Protein AF-A0A2E7UP14-F1 (afdb_monomer_lite)

Radius of gyration: 35.47 Å; chains: 1; bounding box: 95×43×107 Å

pLDDT: mean 85.08, std 19.55, range [39.09, 98.69]

Foldseek 3Di:
DDDDDDDDDDDDDDDDDDDDDDPPPPPPPPPPPPPPPPPPPCVLQFQLSQVCQLAVCVDPVRPNLLRNQVQAPDDPPQDSVNSSVLSVLLNVLCVLVVPDQPSVPGDPDLCDADPVRAQKDQRGPVDVQQIWGQDPVSGTHRDPSSSVCSVVSSVVSPD

Structure (mmCIF, N/CA/C/O backbone):
data_AF-A0A2E7UP14-F1
#
_entry.id   AF-A0A2E7UP14-F1
#
loop_
_atom_site.group_PDB
_atom_site.id
_atom_site.type_symbol
_atom_site.label_atom_id
_atom_site.label_alt_id
_atom_site.label_comp_id
_atom_site.label_asym_id
_atom_site.label_entity_id
_atom_site.label_seq_id
_atom_site.pdbx_PDB_ins_code
_atom_site.Cartn_x
_atom_site.Cartn_y
_atom_site.Cartn_z
_atom_site.occupancy
_atom_site.B_iso_or_equiv
_atom_site.aut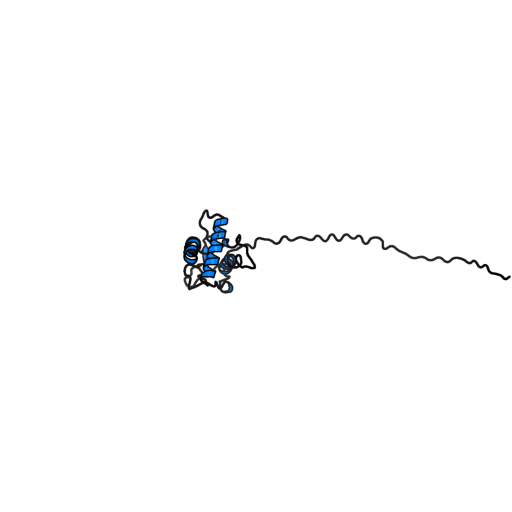h_seq_id
_atom_site.auth_comp_id
_atom_site.auth_asym_id
_atom_site.auth_atom_id
_atom_site.pdbx_PDB_model_num
ATOM 1 N N . MET A 1 1 ? 70.490 19.608 86.251 1.00 42.91 1 MET A N 1
ATOM 2 C CA . MET A 1 1 ? 71.912 19.281 86.014 1.00 42.91 1 MET A CA 1
ATOM 3 C C . MET A 1 1 ? 72.042 18.789 84.588 1.00 42.91 1 MET A C 1
ATOM 5 O O . MET A 1 1 ? 71.280 17.905 84.230 1.00 42.91 1 MET A O 1
ATOM 9 N N . LEU A 1 2 ? 73.003 19.368 83.858 1.00 39.69 2 LEU A N 1
ATOM 10 C CA . LEU A 1 2 ? 73.462 19.045 82.499 1.00 39.69 2 LEU A CA 1
ATOM 11 C C . LEU A 1 2 ? 72.466 19.331 81.360 1.00 39.69 2 LEU A C 1
ATOM 13 O O . LEU A 1 2 ? 71.294 19.021 81.471 1.00 39.69 2 LEU A O 1
ATOM 17 N N . SER A 1 3 ? 72.835 19.820 80.185 1.00 39.09 3 SER A N 1
ATOM 18 C CA . SER A 1 3 ? 73.968 20.588 79.654 1.00 39.09 3 SER A CA 1
ATOM 19 C C . SER A 1 3 ? 73.781 20.528 78.138 1.00 39.09 3 SER A C 1
ATOM 21 O O . SER A 1 3 ? 73.591 19.419 77.651 1.00 39.09 3 SER A O 1
ATOM 23 N N . LEU A 1 4 ? 73.971 21.654 77.434 1.00 42.25 4 LEU A N 1
ATOM 24 C CA . LEU A 1 4 ? 74.467 21.717 76.042 1.00 42.25 4 LEU A CA 1
ATOM 25 C C . LEU A 1 4 ? 73.498 21.134 74.965 1.00 42.25 4 LEU A C 1
ATOM 27 O O . LEU A 1 4 ? 72.737 20.215 75.203 1.00 42.25 4 LEU A O 1
ATOM 31 N N . SER A 1 5 ? 73.372 21.628 73.739 1.00 47.78 5 SER A N 1
ATOM 32 C CA . SER A 1 5 ? 74.285 22.388 72.899 1.00 47.78 5 SER A CA 1
ATOM 33 C C . SER A 1 5 ? 73.481 23.150 71.845 1.00 47.78 5 SER A C 1
ATOM 35 O O . SER A 1 5 ? 72.584 22.608 71.202 1.00 47.78 5 SER A O 1
ATOM 37 N N . SER A 1 6 ? 73.883 24.392 71.617 1.00 52.28 6 SER A N 1
ATOM 38 C CA . SER A 1 6 ? 73.729 25.130 70.365 1.00 52.28 6 SER A CA 1
ATOM 39 C C . SER A 1 6 ? 74.214 24.307 69.166 1.00 52.28 6 SER A C 1
ATOM 41 O O . SER A 1 6 ? 75.196 23.601 69.322 1.00 52.28 6 SER A O 1
ATOM 43 N N . PHE A 1 7 ? 73.647 24.495 67.970 1.00 51.69 7 PHE A N 1
ATOM 44 C CA . PHE A 1 7 ? 74.427 24.713 66.739 1.00 51.69 7 PHE A CA 1
ATOM 45 C C . PHE A 1 7 ? 73.527 25.274 65.626 1.00 51.69 7 PHE A C 1
ATOM 47 O O . PHE A 1 7 ? 72.545 24.668 65.207 1.00 51.69 7 PHE A O 1
ATOM 54 N N . ARG A 1 8 ? 73.879 26.480 65.166 1.00 56.59 8 ARG A N 1
ATOM 55 C CA . ARG A 1 8 ? 73.472 27.049 63.873 1.00 56.59 8 ARG A CA 1
ATOM 56 C C . ARG A 1 8 ? 74.255 26.344 62.760 1.00 56.59 8 ARG A C 1
ATOM 58 O O . ARG A 1 8 ? 75.363 25.915 63.035 1.00 56.59 8 ARG A O 1
ATOM 65 N N . PHE A 1 9 ? 73.735 26.329 61.533 1.00 48.31 9 PHE A N 1
ATOM 66 C CA . PHE A 1 9 ? 74.405 26.646 60.248 1.00 48.31 9 PHE A CA 1
ATOM 67 C C . PHE A 1 9 ? 73.402 26.259 59.137 1.00 48.31 9 PHE A C 1
ATOM 69 O O . PHE A 1 9 ? 72.918 25.140 59.101 1.00 48.31 9 PHE A O 1
ATOM 76 N N . SER A 1 10 ? 72.797 27.216 58.435 1.00 44.62 10 SER A N 1
ATOM 77 C CA . SER A 1 10 ? 73.295 27.935 57.249 1.00 44.62 10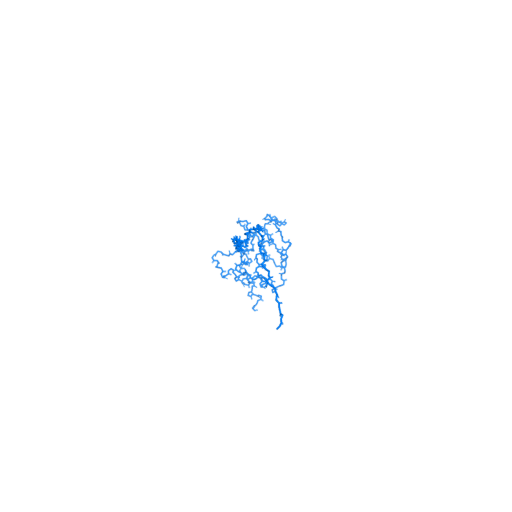 SER A CA 1
ATOM 78 C C . SER A 1 10 ? 73.011 27.196 55.934 1.00 44.62 10 SER A C 1
ATOM 80 O O . SER A 1 10 ? 73.579 26.147 55.672 1.00 44.62 10 SER A O 1
ATOM 82 N N . ARG A 1 11 ? 72.112 27.823 55.157 1.00 61.88 11 ARG A N 1
ATOM 83 C CA . ARG A 1 11 ? 71.994 27.953 53.690 1.00 61.88 11 ARG A CA 1
ATOM 84 C C . ARG A 1 11 ? 72.526 26.815 52.811 1.00 61.88 11 ARG A C 1
ATOM 86 O O . ARG A 1 11 ? 73.705 26.526 52.879 1.00 61.88 11 ARG A O 1
ATOM 93 N N . ILE A 1 12 ? 71.728 26.410 51.816 1.00 57.50 12 ILE A N 1
ATOM 94 C CA . ILE A 1 12 ? 72.117 26.414 50.390 1.00 57.50 12 ILE A CA 1
ATOM 95 C C . ILE A 1 12 ? 70.849 26.452 49.511 1.00 57.50 12 ILE A C 1
ATOM 97 O O . ILE A 1 12 ? 69.876 25.737 49.722 1.00 57.50 12 ILE A O 1
ATOM 101 N N . THR A 1 13 ? 70.900 27.359 48.543 1.00 57.88 13 THR A N 1
ATOM 102 C CA . THR A 1 13 ? 70.034 27.609 47.380 1.00 57.88 13 THR A CA 1
ATOM 103 C C . THR A 1 13 ? 70.106 26.522 46.302 1.00 57.88 13 THR A C 1
ATOM 105 O O . THR A 1 13 ? 71.206 26.055 46.030 1.00 57.88 13 THR A O 1
ATOM 108 N N . ALA A 1 14 ? 68.996 26.258 45.595 1.00 50.38 14 ALA A N 1
ATOM 109 C CA . ALA A 1 14 ? 68.887 26.026 44.132 1.00 50.38 14 ALA A CA 1
ATOM 110 C C . ALA A 1 14 ? 67.476 25.465 43.832 1.00 50.38 14 ALA A C 1
ATOM 112 O O . ALA A 1 14 ? 67.120 24.414 44.341 1.00 50.38 14 ALA A O 1
ATOM 113 N N . ALA A 1 15 ? 66.551 26.225 43.242 1.00 51.34 15 ALA A N 1
ATOM 114 C CA . ALA A 1 15 ? 66.374 26.490 41.806 1.00 51.34 15 ALA A CA 1
ATOM 115 C C . ALA A 1 15 ? 65.642 25.370 41.028 1.00 51.34 15 ALA A C 1
ATOM 117 O O . ALA A 1 15 ? 66.009 24.206 41.131 1.00 51.34 15 ALA A O 1
ATOM 118 N N . ARG A 1 16 ? 64.733 25.822 40.137 1.00 54.22 16 ARG A N 1
ATOM 119 C CA . ARG A 1 16 ? 63.999 25.138 39.037 1.00 54.22 16 ARG A CA 1
ATOM 120 C C . ARG A 1 16 ? 62.584 24.649 39.405 1.00 54.22 16 ARG A C 1
ATOM 122 O O . ARG A 1 16 ? 62.445 23.638 40.068 1.00 54.22 16 ARG A O 1
ATOM 129 N N . ALA A 1 17 ? 61.538 25.450 39.155 1.00 54.16 17 ALA A N 1
ATOM 130 C CA . ALA A 1 17 ? 60.781 25.602 37.885 1.00 54.16 17 ALA A CA 1
ATOM 131 C C . ALA A 1 17 ? 59.634 24.558 37.764 1.00 54.16 17 ALA A C 1
ATOM 133 O O . ALA A 1 17 ? 59.665 23.563 38.474 1.00 54.16 17 ALA A O 1
ATOM 134 N N . PRO A 1 18 ? 58.663 24.702 36.846 1.00 55.06 18 PRO A N 1
ATOM 135 C CA . PRO A 1 18 ? 57.658 25.761 36.761 1.00 55.06 18 PRO A CA 1
ATOM 136 C C . PRO A 1 18 ? 56.210 25.209 36.666 1.00 55.06 18 PRO A C 1
ATOM 138 O O . PRO A 1 18 ? 55.982 24.020 36.480 1.00 55.06 18 PRO A O 1
ATOM 141 N N . LEU A 1 19 ? 55.254 26.138 36.779 1.00 58.06 19 LEU A N 1
ATOM 142 C CA . LEU A 1 19 ? 53.914 26.176 36.171 1.00 58.06 19 LEU A CA 1
ATOM 143 C C . LEU A 1 19 ? 53.315 24.883 35.575 1.00 58.06 19 LEU A C 1
ATOM 145 O O . LEU A 1 19 ? 53.680 24.482 34.476 1.00 58.06 19 LEU A O 1
ATOM 149 N N . TYR A 1 20 ? 52.219 24.417 36.179 1.00 49.75 20 TYR A N 1
ATOM 150 C CA . TYR A 1 20 ? 51.075 23.854 35.448 1.00 49.75 20 TYR A CA 1
ATOM 151 C C . TYR A 1 20 ? 49.775 24.387 36.064 1.00 49.75 20 TYR A C 1
ATOM 153 O O . TYR A 1 20 ? 49.033 23.685 36.744 1.00 49.75 20 TYR A O 1
ATOM 161 N N . ILE A 1 21 ? 49.528 25.681 35.861 1.00 55.78 21 ILE A N 1
ATOM 162 C CA . ILE A 1 21 ? 48.206 26.293 36.023 1.00 55.78 21 ILE A CA 1
ATOM 163 C C . ILE A 1 21 ? 47.719 26.566 34.598 1.00 55.78 21 ILE A C 1
ATOM 165 O O . ILE A 1 21 ? 48.486 27.123 33.818 1.00 55.78 21 ILE A O 1
ATOM 169 N N . LEU A 1 22 ? 46.466 26.195 34.306 1.00 50.59 22 LEU A N 1
ATOM 170 C CA . LEU A 1 22 ? 45.723 26.323 33.035 1.00 50.59 22 LEU A CA 1
ATOM 171 C C . LEU A 1 22 ? 45.642 25.045 32.182 1.00 50.59 22 LEU A C 1
ATOM 173 O O . LEU A 1 22 ? 46.114 24.993 31.054 1.00 50.59 22 LEU A O 1
ATOM 177 N N . TRP A 1 23 ? 44.902 24.054 32.681 1.00 48.12 23 TRP A N 1
ATOM 178 C CA . TRP A 1 23 ? 44.090 23.183 31.822 1.00 48.12 23 TRP A CA 1
ATOM 179 C C . TRP A 1 23 ? 42.631 23.656 31.887 1.00 48.12 23 TRP A C 1
ATOM 181 O O . TRP A 1 23 ? 41.780 23.041 32.516 1.00 48.12 23 TRP A O 1
ATOM 191 N N . VAL A 1 24 ? 42.353 24.804 31.268 1.00 56.84 24 VAL A N 1
ATOM 192 C CA . VAL A 1 24 ? 40.990 25.223 30.899 1.00 56.84 24 VAL A CA 1
ATOM 193 C C . VAL A 1 24 ? 40.996 25.419 29.387 1.00 56.84 24 VAL A C 1
ATOM 195 O O . VAL A 1 24 ? 40.872 26.522 28.871 1.00 56.84 24 VAL A O 1
ATOM 198 N N . ALA A 1 25 ? 41.225 24.324 28.664 1.00 50.66 25 ALA A N 1
ATOM 199 C CA . ALA A 1 25 ? 40.884 24.242 27.254 1.00 50.66 25 ALA A CA 1
ATOM 200 C C . ALA A 1 25 ? 39.460 23.693 27.200 1.00 50.66 25 ALA A C 1
ATOM 202 O O . ALA A 1 25 ? 39.233 22.489 27.278 1.00 50.66 25 ALA A O 1
ATOM 203 N N . TRP A 1 26 ? 38.509 24.625 27.169 1.00 53.19 26 TRP A N 1
ATOM 204 C CA . TRP A 1 26 ? 37.119 24.395 26.814 1.00 53.19 26 TRP A CA 1
ATOM 205 C C . TRP A 1 26 ? 37.055 23.565 25.531 1.00 53.19 26 TRP A C 1
ATOM 207 O O . TRP A 1 26 ? 37.184 24.086 24.424 1.00 53.19 26 TRP A O 1
ATOM 217 N N . THR A 1 27 ? 36.845 22.262 25.669 1.00 59.25 27 THR A N 1
ATOM 218 C CA . THR A 1 27 ? 36.369 21.426 24.576 1.00 59.25 27 THR A CA 1
ATOM 219 C C . THR A 1 27 ? 34.926 21.825 24.319 1.00 59.25 27 THR A C 1
ATOM 221 O O . THR A 1 27 ? 33.996 21.269 24.902 1.00 59.25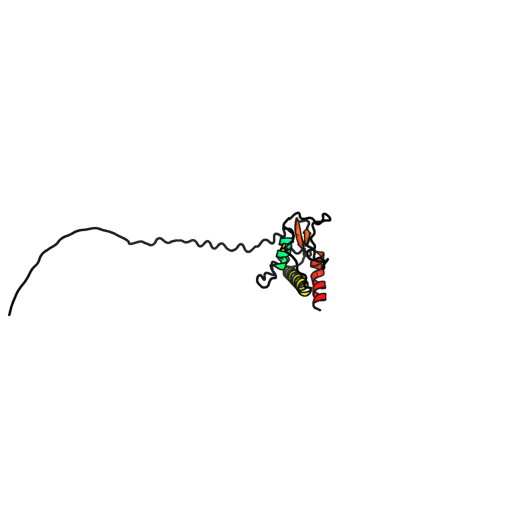 27 THR A O 1
ATOM 224 N N . ALA A 1 28 ? 34.747 22.829 23.463 1.00 58.72 28 ALA A N 1
ATOM 225 C CA . ALA A 1 28 ? 33.507 23.070 22.748 1.00 58.72 28 ALA A CA 1
ATOM 226 C C . ALA A 1 28 ? 33.265 21.869 21.822 1.00 58.72 28 ALA A C 1
ATOM 228 O O . ALA A 1 28 ? 33.538 21.903 20.624 1.00 58.72 28 ALA A O 1
ATOM 229 N N . PHE A 1 29 ? 32.817 20.762 22.411 1.00 58.12 29 PHE A N 1
ATOM 230 C CA . PHE A 1 29 ? 32.259 19.646 21.676 1.00 58.12 29 PHE A CA 1
ATOM 231 C C . PHE A 1 29 ? 30.891 20.125 21.199 1.00 58.12 29 PHE A C 1
ATOM 233 O O . PHE A 1 29 ? 29.901 20.076 21.928 1.00 58.12 29 PHE A O 1
ATOM 240 N N . ILE A 1 30 ? 30.867 20.705 19.999 1.00 65.50 30 ILE A N 1
ATOM 241 C CA . ILE A 1 30 ? 29.630 20.976 19.280 1.00 65.50 30 ILE A CA 1
ATOM 242 C C . ILE A 1 30 ? 29.016 19.602 19.017 1.00 65.50 30 ILE A C 1
ATOM 244 O O . ILE A 1 30 ? 29.400 18.898 18.086 1.00 65.50 30 ILE A O 1
ATOM 248 N N . VAL A 1 31 ? 28.104 19.188 19.895 1.00 63.97 31 VAL A N 1
ATOM 249 C CA . VAL A 1 31 ? 27.167 18.110 19.602 1.00 63.97 31 VAL A CA 1
ATOM 250 C C . VAL A 1 31 ? 26.289 18.650 18.485 1.00 63.97 31 VAL A C 1
ATOM 252 O O . VAL A 1 31 ? 25.310 19.356 18.723 1.00 63.97 31 VAL A O 1
ATOM 255 N N . SER A 1 32 ? 26.683 18.369 17.246 1.00 62.06 32 SER A N 1
ATOM 256 C CA . SER A 1 32 ? 25.779 18.438 16.110 1.00 62.06 32 SER A CA 1
ATOM 257 C C . SER A 1 32 ? 24.695 17.403 16.372 1.00 62.06 32 SER A C 1
ATOM 259 O O . SER A 1 32 ? 24.858 16.224 16.069 1.00 62.06 32 SER A O 1
ATOM 261 N N . ALA A 1 33 ? 23.603 17.833 17.000 1.00 59.31 33 ALA A N 1
ATOM 262 C CA . ALA A 1 33 ? 22.360 17.092 16.986 1.00 59.31 33 ALA A CA 1
ATOM 263 C C . ALA A 1 33 ? 21.878 17.095 15.533 1.00 59.31 33 ALA A C 1
ATOM 265 O O . ALA A 1 33 ? 21.156 17.991 15.099 1.00 59.31 33 ALA A O 1
ATOM 266 N N . SER A 1 34 ? 22.350 16.126 14.752 1.00 60.16 34 SER A N 1
ATOM 267 C CA . SER A 1 34 ? 21.701 15.743 13.510 1.00 60.16 34 SER A CA 1
ATOM 268 C C . SER A 1 34 ? 20.288 15.336 13.900 1.00 60.16 34 SER A C 1
ATOM 270 O O . SER A 1 34 ? 20.080 14.251 14.442 1.00 60.16 34 SER A O 1
ATOM 272 N N . ALA A 1 35 ? 19.323 16.237 13.708 1.00 59.06 35 ALA A N 1
ATOM 273 C CA . ALA A 1 35 ? 17.926 15.850 13.728 1.00 59.06 35 ALA A CA 1
ATOM 274 C C . ALA A 1 35 ? 17.804 14.646 12.782 1.00 59.06 35 ALA A C 1
ATOM 276 O O . ALA A 1 35 ? 18.321 14.727 11.659 1.00 59.06 35 ALA A O 1
ATOM 277 N N . PRO A 1 36 ? 17.208 13.519 13.206 1.00 50.88 36 PRO A N 1
ATOM 278 C CA . PRO A 1 36 ? 16.906 12.471 12.253 1.00 50.88 36 PRO A CA 1
ATOM 279 C C . PRO A 1 36 ? 16.056 13.126 11.168 1.00 50.88 36 PRO A C 1
ATOM 281 O O . PRO A 1 36 ? 15.075 13.807 11.474 1.00 50.88 36 PRO A O 1
ATOM 284 N N . ALA A 1 37 ? 16.476 12.988 9.912 1.00 49.91 37 ALA A N 1
ATOM 285 C CA . ALA A 1 37 ? 15.659 13.342 8.768 1.00 49.91 37 ALA A CA 1
ATOM 286 C C . ALA A 1 37 ? 14.407 12.454 8.824 1.00 49.91 37 ALA A C 1
ATOM 288 O O . ALA A 1 37 ? 14.370 11.348 8.297 1.00 49.91 37 ALA A O 1
ATOM 289 N N . SER A 1 38 ? 13.401 12.909 9.567 1.00 46.59 38 SER A N 1
ATOM 290 C CA . SER A 1 38 ? 12.102 12.268 9.719 1.00 46.59 38 SER A CA 1
ATOM 291 C C . SER A 1 38 ? 11.232 12.641 8.526 1.00 46.59 38 SER A C 1
ATOM 293 O O . SER A 1 38 ? 10.192 13.283 8.643 1.00 46.59 38 SER A O 1
ATOM 295 N N . ALA A 1 39 ? 11.698 12.231 7.362 1.00 45.09 39 ALA A N 1
ATOM 296 C CA . ALA A 1 39 ? 10.886 11.942 6.208 1.00 45.09 39 ALA A CA 1
ATOM 297 C C . ALA A 1 39 ? 11.570 10.710 5.633 1.00 45.09 39 ALA A C 1
ATOM 299 O O . ALA A 1 39 ? 12.544 10.841 4.905 1.00 45.09 39 ALA A O 1
ATOM 300 N N . ALA A 1 40 ? 11.152 9.495 6.014 1.00 47.03 40 ALA A N 1
ATOM 301 C CA . ALA A 1 40 ? 11.391 8.440 5.033 1.00 47.03 40 ALA A CA 1
ATOM 302 C C . ALA A 1 40 ? 10.437 8.799 3.893 1.00 47.03 40 ALA A C 1
ATOM 304 O O . ALA A 1 40 ? 9.210 8.729 4.019 1.00 47.03 40 ALA A O 1
ATOM 305 N N . ASP A 1 41 ? 11.038 9.362 2.858 1.00 53.34 41 ASP A N 1
ATOM 306 C CA . ASP A 1 41 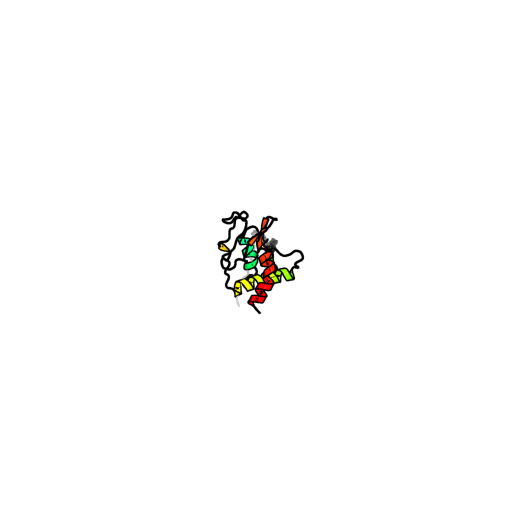? 10.407 9.606 1.588 1.00 53.34 41 ASP A CA 1
ATOM 307 C C . ASP A 1 41 ? 9.793 8.272 1.167 1.00 53.34 41 ASP A C 1
ATOM 309 O O . ASP A 1 41 ? 10.507 7.326 0.830 1.00 53.34 41 ASP A O 1
ATOM 313 N N . SER A 1 42 ? 8.469 8.147 1.249 1.00 60.94 42 SER A N 1
ATOM 314 C CA . SER A 1 42 ? 7.746 7.070 0.583 1.00 60.94 42 SER A CA 1
ATOM 315 C C . SER A 1 42 ? 7.912 7.321 -0.903 1.00 60.94 42 SER A C 1
ATOM 317 O O . SER A 1 42 ? 7.097 7.978 -1.551 1.00 60.94 42 SER A O 1
ATOM 319 N N . SER A 1 43 ? 9.050 6.895 -1.433 1.00 81.44 43 SER A N 1
ATOM 320 C CA . SER A 1 43 ? 9.429 7.262 -2.785 1.00 81.44 43 SER A CA 1
ATOM 321 C C . SER A 1 43 ? 8.474 6.630 -3.806 1.00 81.44 43 SER A C 1
ATOM 323 O O . SER A 1 43 ? 8.438 7.079 -4.948 1.00 81.44 43 SER A O 1
ATOM 325 N N . CYS A 1 44 ? 7.674 5.628 -3.394 1.00 95.62 44 CYS A N 1
ATOM 326 C CA . CYS A 1 44 ? 6.749 4.861 -4.233 1.00 95.62 44 CYS A CA 1
ATOM 327 C C . CYS A 1 44 ? 7.411 4.523 -5.583 1.00 95.62 44 CYS A C 1
ATOM 329 O O . CYS A 1 44 ? 6.786 4.584 -6.636 1.00 95.62 44 CYS A O 1
ATOM 331 N N . THR A 1 45 ? 8.726 4.273 -5.571 1.00 97.12 45 THR A N 1
ATOM 332 C CA . THR A 1 45 ? 9.570 4.269 -6.776 1.00 97.12 45 THR A CA 1
ATOM 333 C C . THR A 1 45 ? 9.494 2.953 -7.522 1.00 97.12 45 THR A C 1
ATOM 335 O O . THR A 1 45 ? 9.749 2.916 -8.720 1.00 97.12 45 THR A O 1
ATOM 338 N N . ASN A 1 46 ? 9.146 1.878 -6.826 1.00 97.94 46 ASN A N 1
ATOM 339 C CA . ASN A 1 46 ? 9.022 0.532 -7.360 1.00 97.94 46 ASN A CA 1
ATOM 340 C C . ASN A 1 46 ? 7.909 -0.225 -6.602 1.00 97.94 46 ASN A C 1
ATOM 342 O O . ASN A 1 46 ? 7.455 0.242 -5.546 1.00 97.94 46 ASN A O 1
ATOM 346 N N . PRO A 1 47 ? 7.460 -1.388 -7.112 1.00 98.25 47 PRO A N 1
ATOM 347 C CA . PRO A 1 47 ? 6.418 -2.182 -6.464 1.00 98.25 47 PRO A CA 1
ATOM 348 C C . PRO A 1 47 ? 6.717 -2.534 -5.000 1.00 98.25 47 PRO A C 1
ATOM 350 O O . PRO A 1 47 ? 5.812 -2.505 -4.165 1.00 98.25 47 PRO A O 1
ATOM 353 N N . GLN A 1 48 ? 7.974 -2.852 -4.675 1.00 98.12 48 GLN A N 1
ATOM 354 C CA . GLN A 1 48 ? 8.372 -3.226 -3.318 1.00 98.12 48 GLN A CA 1
ATOM 355 C C . GLN A 1 48 ? 8.214 -2.065 -2.327 1.00 98.12 48 GLN A C 1
ATOM 357 O O . GLN A 1 48 ? 7.629 -2.254 -1.262 1.00 98.12 48 GLN A O 1
ATOM 362 N N . GLU A 1 49 ? 8.678 -0.866 -2.676 1.00 97.69 49 GLU A N 1
ATOM 363 C CA . GLU A 1 49 ? 8.568 0.322 -1.818 1.00 97.69 49 GLU A CA 1
ATOM 364 C C . GLU A 1 49 ? 7.110 0.758 -1.612 1.00 97.69 49 GLU A C 1
ATOM 366 O O . GLU A 1 49 ? 6.736 1.179 -0.518 1.00 97.69 49 GLU A O 1
ATOM 371 N N . SER A 1 50 ? 6.258 0.586 -2.629 1.00 98.00 50 SER A N 1
ATOM 372 C CA . SER A 1 50 ? 4.813 0.813 -2.504 1.00 98.00 50 SER A CA 1
ATOM 373 C C . SER A 1 50 ? 4.165 -0.126 -1.479 1.00 98.00 50 SER A C 1
ATOM 375 O O . SER A 1 50 ? 3.397 0.303 -0.612 1.00 98.00 50 SER A O 1
ATOM 377 N N . ALA A 1 51 ? 4.532 -1.411 -1.516 1.00 98.06 51 ALA A N 1
ATOM 378 C CA . ALA A 1 51 ? 4.030 -2.387 -0.558 1.00 98.06 51 ALA A CA 1
ATOM 379 C C . ALA A 1 51 ? 4.535 -2.122 0.869 1.00 98.06 51 ALA A C 1
ATOM 381 O O . ALA A 1 51 ? 3.740 -2.144 1.810 1.00 98.06 51 ALA A O 1
ATOM 382 N N . ARG A 1 52 ? 5.831 -1.816 1.027 1.00 96.94 52 ARG A N 1
ATOM 383 C CA . ARG A 1 52 ? 6.432 -1.443 2.320 1.00 96.94 52 ARG A CA 1
ATOM 384 C C . ARG A 1 52 ? 5.772 -0.219 2.931 1.00 96.94 52 ARG A C 1
ATOM 386 O O . ARG A 1 52 ? 5.490 -0.220 4.125 1.00 96.94 52 ARG A O 1
ATOM 393 N N . SER A 1 53 ? 5.486 0.803 2.118 1.00 96.62 53 SER A N 1
ATOM 394 C CA . SER A 1 53 ? 4.840 2.031 2.589 1.00 96.62 53 SER A CA 1
ATOM 395 C C . SER A 1 53 ? 3.549 1.733 3.350 1.00 96.62 53 SER A C 1
ATOM 397 O O . SER A 1 53 ? 3.355 2.312 4.412 1.00 96.62 53 SER A O 1
ATOM 399 N N . LEU A 1 54 ? 2.723 0.796 2.884 1.00 97.62 54 LEU A N 1
ATOM 400 C CA . LEU A 1 54 ? 1.515 0.392 3.602 1.00 97.62 54 LEU A CA 1
ATOM 401 C C . LEU A 1 54 ? 1.823 -0.520 4.798 1.00 97.62 54 LEU A C 1
ATOM 403 O O . LEU A 1 54 ? 1.347 -0.279 5.907 1.00 97.62 54 LEU A O 1
ATOM 407 N N . LEU A 1 55 ? 2.571 -1.598 4.557 1.00 97.31 55 LEU A N 1
ATOM 408 C CA . LEU A 1 55 ? 2.661 -2.715 5.496 1.00 97.31 55 LEU A CA 1
ATOM 409 C C . LEU A 1 55 ? 3.581 -2.408 6.679 1.00 97.31 55 LEU A C 1
ATOM 411 O O . LEU A 1 55 ? 3.176 -2.626 7.819 1.00 97.31 55 LEU A O 1
ATOM 415 N N . ASP A 1 56 ? 4.762 -1.845 6.424 1.00 96.19 56 ASP A N 1
ATOM 416 C CA . ASP A 1 56 ? 5.799 -1.622 7.440 1.00 96.19 56 ASP A CA 1
ATOM 417 C C . ASP A 1 56 ? 5.421 -0.477 8.398 1.00 96.19 56 ASP A C 1
ATOM 419 O O . ASP A 1 56 ? 5.841 -0.454 9.553 1.00 96.19 56 ASP A O 1
ATOM 423 N N . ASN A 1 57 ? 4.590 0.470 7.944 1.00 96.75 57 ASN A N 1
ATOM 424 C CA . ASN A 1 57 ? 4.084 1.580 8.764 1.00 96.75 57 ASN A CA 1
ATOM 425 C C . ASN A 1 57 ? 2.864 1.202 9.624 1.00 96.75 57 ASN A C 1
ATOM 427 O O . ASN A 1 57 ? 2.381 2.027 10.401 1.00 96.75 57 ASN A O 1
ATOM 431 N N . LEU A 1 58 ? 2.339 -0.017 9.484 1.00 97.06 58 LEU A N 1
ATOM 432 C CA . LEU A 1 58 ? 1.207 -0.528 10.266 1.00 97.06 58 LEU A CA 1
ATOM 433 C C . LEU A 1 58 ? 1.566 -1.815 11.025 1.00 97.06 58 LEU A C 1
ATOM 435 O O . LEU A 1 58 ? 0.680 -2.563 11.443 1.00 97.06 58 LEU A O 1
ATOM 439 N N . MET A 1 59 ? 2.861 -2.078 11.215 1.00 94.50 59 MET A N 1
ATOM 440 C CA . MET A 1 59 ? 3.341 -3.138 12.101 1.00 94.50 59 MET A CA 1
ATOM 441 C C . MET A 1 59 ? 3.311 -2.683 13.565 1.00 94.50 59 MET A C 1
ATOM 443 O O . MET A 1 59 ? 3.408 -1.495 13.868 1.00 94.50 59 MET A O 1
ATOM 447 N N . SER A 1 60 ? 3.190 -3.632 14.498 1.00 92.44 60 SER A N 1
ATOM 448 C CA . SER A 1 60 ? 3.094 -3.339 15.938 1.00 92.44 60 SER A CA 1
ATOM 449 C C . SER A 1 60 ? 4.334 -2.647 16.514 1.00 92.44 60 SER A C 1
ATOM 451 O O . SER A 1 60 ? 4.230 -1.905 17.486 1.00 92.44 60 SER A O 1
ATOM 453 N N . ASP A 1 61 ? 5.502 -2.903 15.934 1.00 92.94 61 ASP A N 1
ATOM 454 C CA . ASP A 1 61 ? 6.800 -2.328 16.297 1.00 92.94 61 ASP A CA 1
ATOM 455 C C . ASP A 1 61 ? 7.147 -1.050 15.509 1.00 92.94 61 ASP A C 1
ATOM 457 O O . ASP A 1 61 ? 8.091 -0.348 15.868 1.00 92.94 61 ASP A O 1
ATOM 461 N N . SER A 1 62 ? 6.365 -0.711 14.477 1.00 91.19 62 SER A N 1
ATOM 462 C CA . SER A 1 62 ? 6.555 0.459 13.610 1.00 91.19 62 SER A CA 1
ATOM 463 C C . SER A 1 62 ? 5.205 1.093 13.238 1.00 91.19 62 SER A C 1
ATOM 465 O O . SER A 1 62 ? 4.833 1.222 12.072 1.00 91.19 62 SER A O 1
ATOM 467 N N . TRP A 1 63 ? 4.443 1.496 14.258 1.00 96.25 63 TRP A N 1
ATOM 468 C CA . TRP A 1 63 ? 3.110 2.076 14.085 1.00 96.25 63 TRP A CA 1
ATOM 469 C C . TRP A 1 63 ? 3.170 3.564 13.706 1.00 96.25 63 TRP A C 1
ATOM 471 O O . TRP A 1 63 ? 3.302 4.435 14.567 1.00 96.25 63 TRP A O 1
ATOM 481 N N . GLN A 1 64 ? 3.071 3.852 12.408 1.00 97.12 64 GLN A N 1
ATOM 482 C CA . GLN A 1 64 ? 3.138 5.190 11.807 1.00 97.12 64 GLN A CA 1
ATOM 483 C C . GLN A 1 64 ? 2.012 5.380 10.767 1.00 97.12 64 GLN A C 1
ATOM 485 O O . GLN A 1 64 ? 2.270 5.517 9.565 1.00 97.12 64 GLN A O 1
ATOM 490 N N . PRO A 1 65 ? 0.737 5.374 11.192 1.00 96.75 65 PRO A N 1
ATOM 491 C CA . PRO A 1 65 ? -0.412 5.392 10.286 1.00 96.75 65 PRO A CA 1
ATOM 492 C C . PRO A 1 65 ? -0.462 6.624 9.369 1.00 96.75 65 PRO A C 1
ATOM 494 O O . PRO A 1 65 ? -0.969 6.538 8.252 1.00 96.75 65 PRO A O 1
ATOM 497 N N . GLU A 1 66 ? 0.129 7.748 9.780 1.00 96.00 66 GLU A N 1
ATOM 498 C CA . GLU A 1 66 ? 0.249 8.980 8.990 1.00 96.00 66 GLU A CA 1
ATOM 499 C C . GLU A 1 66 ? 1.085 8.802 7.715 1.00 96.00 66 GLU A C 1
ATOM 501 O O . GLU A 1 66 ? 1.067 9.668 6.842 1.00 96.00 66 GLU A O 1
ATOM 506 N N . ARG A 1 67 ? 1.815 7.690 7.605 1.00 95.94 67 ARG A N 1
ATOM 507 C CA . ARG A 1 67 ? 2.723 7.363 6.500 1.00 95.94 67 ARG A CA 1
ATOM 508 C C . ARG A 1 67 ? 2.227 6.190 5.660 1.00 95.94 67 ARG A C 1
ATOM 510 O O . ARG A 1 67 ? 2.623 6.033 4.509 1.00 95.94 67 ARG A O 1
ATOM 517 N N . ALA A 1 68 ? 1.321 5.393 6.218 1.00 97.12 68 ALA A N 1
ATOM 518 C CA . ALA A 1 68 ? 0.826 4.167 5.603 1.00 97.12 68 ALA A CA 1
ATOM 519 C C . ALA A 1 68 ? 0.040 4.394 4.302 1.00 97.12 68 ALA A C 1
ATOM 521 O O . ALA A 1 68 ? -0.064 3.500 3.466 1.00 97.12 68 ALA A O 1
ATOM 522 N N . TRP A 1 69 ? -0.514 5.593 4.121 1.00 97.38 69 TRP A N 1
ATOM 523 C CA . TRP A 1 69 ? -1.339 5.930 2.964 1.00 97.38 69 TRP A CA 1
ATOM 524 C C . TRP A 1 69 ? -0.550 6.527 1.790 1.00 97.38 69 TRP A C 1
ATOM 526 O O . TRP A 1 69 ? -1.128 6.768 0.734 1.00 97.38 69 TRP A O 1
ATOM 536 N N . GLN A 1 70 ? 0.754 6.780 1.944 1.00 96.31 70 GLN A N 1
ATOM 537 C CA . GLN A 1 70 ? 1.513 7.606 0.998 1.00 96.31 70 GLN A CA 1
ATOM 538 C C . GLN A 1 70 ? 1.624 7.011 -0.415 1.00 96.31 70 GLN A C 1
ATOM 540 O O . GLN A 1 70 ? 1.741 7.767 -1.377 1.00 96.31 70 GLN A O 1
ATOM 545 N N . CYS A 1 71 ? 1.560 5.683 -0.550 1.00 97.81 71 CYS A N 1
ATOM 546 C CA . CYS A 1 71 ? 1.522 5.001 -1.846 1.00 97.81 71 CYS A CA 1
ATOM 547 C C . CYS A 1 71 ? 0.127 4.449 -2.201 1.00 97.81 71 CYS A C 1
ATOM 549 O O . CYS A 1 71 ? 0.027 3.476 -2.946 1.00 97.81 71 CYS A O 1
ATOM 551 N N . LEU A 1 72 ? -0.957 5.028 -1.673 1.00 98.19 72 LEU A N 1
ATOM 552 C CA . LEU A 1 72 ? -2.327 4.727 -2.108 1.00 98.19 72 LEU A CA 1
ATOM 553 C C . LEU A 1 72 ? -2.757 5.698 -3.213 1.00 98.19 72 LEU A C 1
ATOM 555 O O . LEU A 1 72 ? -2.586 6.909 -3.067 1.00 98.19 72 LEU A O 1
ATOM 559 N N . ASP A 1 73 ? -3.376 5.198 -4.286 1.00 97.81 73 ASP A N 1
ATOM 560 C CA . ASP A 1 73 ? -3.973 6.058 -5.315 1.00 97.81 73 ASP A CA 1
ATOM 561 C C . ASP A 1 73 ? -5.339 6.610 -4.862 1.00 97.81 73 ASP A C 1
ATOM 563 O O . ASP A 1 73 ? -6.415 6.175 -5.292 1.00 97.81 73 ASP A O 1
ATOM 567 N N . LEU A 1 74 ? -5.288 7.562 -3.928 1.00 97.31 74 LEU A N 1
ATOM 568 C CA . LEU A 1 74 ? -6.463 8.145 -3.285 1.00 97.31 74 LEU A CA 1
ATOM 569 C C . LEU A 1 74 ? -7.373 8.881 -4.286 1.00 97.31 74 LEU A C 1
ATOM 571 O O . LEU A 1 74 ? -6.889 9.509 -5.238 1.00 97.31 74 LEU A O 1
ATOM 575 N N . PRO A 1 75 ? -8.701 8.846 -4.091 1.00 95.62 75 PRO A N 1
ATOM 576 C CA . PRO A 1 75 ? -9.618 9.714 -4.817 1.00 95.62 75 PRO A CA 1
ATOM 577 C C . PRO A 1 75 ? -9.295 11.209 -4.612 1.00 95.62 75 PRO A C 1
ATOM 579 O O . PRO A 1 75 ? -8.861 11.619 -3.532 1.00 95.62 75 PRO A O 1
ATOM 582 N N . PRO A 1 76 ? -9.535 12.068 -5.619 1.00 94.62 76 PRO A N 1
ATOM 583 C CA . PRO A 1 76 ? -9.420 13.511 -5.441 1.00 94.62 76 PRO A CA 1
ATOM 584 C C . PRO A 1 76 ? -10.323 14.016 -4.309 1.00 94.62 76 PRO A C 1
ATOM 586 O O . PRO A 1 76 ? -11.506 13.689 -4.259 1.00 94.62 76 PRO A O 1
ATOM 589 N N . GLY A 1 77 ? -9.775 14.851 -3.425 1.00 95.88 77 GLY A N 1
ATOM 590 C CA . GLY A 1 77 ? -10.515 15.435 -2.301 1.00 95.88 77 GLY A CA 1
ATOM 591 C C . GLY A 1 77 ? -10.525 14.596 -1.020 1.00 95.88 77 GLY A C 1
ATOM 592 O O . GLY A 1 77 ? -11.005 15.094 -0.002 1.00 95.88 77 GLY A O 1
ATOM 593 N N . THR A 1 78 ? -9.956 13.385 -1.028 1.00 97.31 78 THR A N 1
ATOM 594 C CA . THR A 1 78 ? -9.746 12.598 0.194 1.00 97.31 78 THR A CA 1
ATOM 595 C C . THR A 1 78 ? -8.879 13.378 1.183 1.00 97.31 78 THR A C 1
ATOM 597 O O . THR A 1 78 ? -7.782 13.838 0.855 1.00 97.31 78 THR A O 1
ATOM 600 N N . ASN A 1 79 ? -9.379 13.544 2.407 1.00 98.06 79 ASN A N 1
ATOM 601 C CA . ASN A 1 79 ? -8.638 14.230 3.464 1.00 98.06 79 ASN A CA 1
ATOM 602 C C . ASN A 1 79 ? -7.676 13.268 4.186 1.00 98.06 79 ASN A C 1
ATOM 604 O O . ASN A 1 79 ? -7.791 12.048 4.085 1.00 98.06 79 ASN A O 1
ATOM 608 N N . THR A 1 80 ? -6.728 13.807 4.955 1.00 97.62 80 THR A N 1
ATOM 609 C CA . THR A 1 80 ? -5.702 12.998 5.634 1.00 97.62 80 THR A CA 1
ATOM 610 C C . THR A 1 80 ? -6.280 11.966 6.605 1.00 97.62 80 THR A C 1
ATOM 612 O O . THR A 1 80 ? -5.777 10.848 6.667 1.00 97.62 80 THR A O 1
ATOM 615 N N . ALA A 1 81 ? -7.328 12.305 7.361 1.00 98.31 81 ALA A N 1
ATOM 616 C CA . ALA A 1 81 ? -7.918 11.372 8.322 1.00 98.31 81 ALA A CA 1
ATOM 617 C C . ALA A 1 81 ? -8.581 10.180 7.614 1.00 98.31 81 ALA A C 1
ATOM 619 O O . ALA A 1 81 ? -8.430 9.036 8.040 1.00 98.31 81 ALA A O 1
ATOM 620 N N . GLU A 1 82 ? -9.262 10.448 6.503 1.00 98.38 82 GLU A N 1
ATOM 621 C CA . GLU A 1 82 ? -9.854 9.431 5.637 1.00 98.38 82 GLU A CA 1
ATOM 622 C C . GLU A 1 82 ? -8.780 8.547 4.988 1.00 98.38 82 GLU A C 1
ATOM 624 O O . GLU A 1 82 ? -8.879 7.325 5.057 1.00 98.38 82 GLU A O 1
ATOM 629 N N . ALA A 1 83 ? -7.703 9.138 4.459 1.00 98.44 83 ALA A N 1
ATOM 630 C CA . ALA A 1 83 ? -6.571 8.402 3.892 1.00 98.44 83 ALA A CA 1
ATOM 631 C C . ALA A 1 83 ? -5.936 7.432 4.903 1.00 98.44 83 ALA A C 1
ATOM 633 O O . ALA A 1 83 ? -5.696 6.262 4.596 1.00 98.44 83 ALA A O 1
ATOM 634 N N . ILE A 1 84 ? -5.713 7.907 6.134 1.00 98.62 84 ILE A N 1
ATOM 635 C CA . ILE A 1 84 ? -5.216 7.083 7.240 1.00 98.62 84 ILE A CA 1
ATOM 636 C C . ILE A 1 84 ? -6.185 5.934 7.536 1.00 98.62 84 ILE A C 1
ATOM 638 O O . ILE A 1 84 ? -5.753 4.799 7.749 1.00 98.62 84 ILE A O 1
ATOM 642 N N . ASN A 1 85 ? -7.491 6.209 7.557 1.00 98.56 85 ASN A N 1
ATOM 643 C CA . ASN A 1 85 ? -8.488 5.182 7.831 1.00 98.56 85 ASN A CA 1
ATOM 644 C C . ASN A 1 85 ? -8.509 4.101 6.743 1.00 98.56 85 ASN A C 1
ATOM 646 O O . ASN A 1 85 ? -8.490 2.919 7.079 1.00 98.56 85 ASN A O 1
ATOM 650 N N . ILE A 1 86 ? -8.457 4.492 5.467 1.00 98.69 86 ILE A N 1
ATOM 651 C CA . ILE A 1 86 ? -8.404 3.554 4.338 1.00 98.69 86 ILE A CA 1
ATOM 652 C C . ILE A 1 86 ? -7.167 2.652 4.442 1.00 98.69 86 ILE A C 1
ATOM 654 O O . ILE A 1 86 ? -7.290 1.435 4.335 1.00 98.69 86 ILE A O 1
ATOM 658 N N . ALA A 1 87 ? -5.984 3.209 4.723 1.00 98.56 87 ALA A N 1
ATOM 659 C CA . ALA A 1 87 ? -4.766 2.409 4.887 1.00 98.56 87 ALA A CA 1
ATOM 660 C C . ALA A 1 87 ? -4.903 1.365 6.011 1.00 98.56 87 ALA A C 1
ATOM 662 O O . ALA A 1 87 ? -4.548 0.197 5.839 1.00 98.56 87 ALA A O 1
ATOM 663 N N . LYS A 1 88 ? -5.473 1.766 7.155 1.00 98.62 88 LYS A N 1
ATOM 664 C CA . LYS A 1 88 ? -5.728 0.859 8.283 1.00 98.62 88 LYS A CA 1
ATOM 665 C C . LYS A 1 88 ? -6.739 -0.231 7.929 1.00 98.62 88 LYS A C 1
ATOM 667 O O . LYS A 1 88 ? -6.498 -1.391 8.249 1.00 98.62 88 LYS A O 1
ATOM 672 N N . GLN A 1 89 ? -7.844 0.127 7.279 1.00 98.62 89 GLN A N 1
ATOM 673 C CA . GLN A 1 89 ? -8.865 -0.827 6.843 1.00 98.62 89 GLN A CA 1
ATOM 674 C C . GLN A 1 89 ? -8.288 -1.841 5.857 1.00 98.62 89 GLN A C 1
ATOM 676 O O . GLN A 1 89 ? -8.493 -3.037 6.039 1.00 98.62 89 GLN A O 1
ATOM 681 N N . LEU A 1 90 ? -7.496 -1.389 4.880 1.00 98.56 90 LEU A N 1
ATOM 682 C CA . LEU A 1 90 ? -6.834 -2.276 3.927 1.00 98.56 90 LEU A CA 1
ATOM 683 C C . LEU A 1 90 ? -5.889 -3.254 4.636 1.00 98.56 90 LEU A C 1
ATOM 685 O O . LEU A 1 90 ? -5.912 -4.449 4.352 1.00 98.56 90 LEU A O 1
ATOM 689 N N . LYS A 1 91 ? -5.092 -2.781 5.602 1.00 98.06 91 LYS A N 1
ATOM 690 C CA . LYS A 1 91 ? -4.222 -3.659 6.397 1.00 98.06 91 LYS A CA 1
ATOM 691 C C . LYS A 1 91 ? -5.019 -4.696 7.192 1.00 98.06 91 LYS A C 1
ATOM 693 O O . LYS A 1 91 ? -4.682 -5.875 7.151 1.00 98.06 91 LYS A O 1
ATOM 698 N N . LEU A 1 92 ? -6.079 -4.272 7.880 1.00 97.88 92 LEU A N 1
ATOM 699 C CA . LEU A 1 92 ? -6.940 -5.166 8.660 1.00 97.88 92 LEU A CA 1
ATOM 700 C C . LEU A 1 92 ? -7.645 -6.196 7.776 1.00 97.88 92 LEU A C 1
ATOM 702 O O . LEU A 1 92 ? -7.743 -7.358 8.158 1.00 97.88 92 LEU A O 1
ATOM 706 N N . LEU A 1 93 ? -8.090 -5.790 6.588 1.00 97.50 93 LEU A N 1
ATOM 707 C CA . LEU A 1 93 ? -8.676 -6.676 5.589 1.00 97.50 93 LEU A CA 1
ATOM 708 C C . LEU A 1 93 ? -7.687 -7.770 5.164 1.00 97.50 93 LEU A C 1
ATOM 710 O O . LEU A 1 93 ? -8.051 -8.946 5.124 1.00 97.50 93 LEU A O 1
ATOM 714 N N . LEU A 1 94 ? -6.437 -7.393 4.869 1.00 97.50 94 LEU A N 1
ATOM 715 C CA . LEU A 1 94 ? -5.380 -8.345 4.520 1.00 97.50 94 LEU A CA 1
ATOM 716 C C . LEU A 1 94 ? -5.106 -9.321 5.669 1.00 97.50 94 LEU A C 1
ATOM 718 O O . LEU A 1 94 ? -5.036 -10.528 5.437 1.00 97.50 94 LEU A O 1
ATOM 722 N N . ASP A 1 95 ? -5.012 -8.812 6.897 1.00 96.50 95 ASP A N 1
ATOM 723 C CA . ASP A 1 95 ? -4.743 -9.624 8.085 1.00 96.50 95 ASP A CA 1
ATOM 724 C C . ASP A 1 95 ? -5.890 -10.602 8.382 1.00 96.50 95 ASP A C 1
ATOM 726 O O . ASP A 1 95 ? -5.650 -11.793 8.583 1.00 96.50 95 ASP A O 1
ATOM 730 N N . ALA A 1 96 ? -7.140 -10.132 8.361 1.00 96.19 96 ALA A N 1
ATOM 731 C CA . ALA A 1 96 ? -8.315 -10.952 8.659 1.00 96.19 96 ALA A CA 1
ATOM 732 C C . ALA A 1 96 ? -8.548 -12.054 7.623 1.00 96.19 96 ALA A C 1
ATOM 734 O O . ALA A 1 96 ? -8.977 -13.153 7.972 1.00 96.19 96 ALA A O 1
ATOM 735 N N . ARG A 1 97 ? -8.227 -11.787 6.352 1.00 95.06 97 ARG A N 1
ATOM 736 C CA . ARG A 1 97 ? -8.318 -12.781 5.274 1.00 95.06 97 ARG A CA 1
ATOM 737 C C . ARG A 1 97 ? -7.068 -13.659 5.149 1.00 95.06 97 ARG A C 1
ATOM 739 O O . ARG A 1 97 ? -7.033 -14.545 4.298 1.00 95.06 97 ARG A O 1
ATOM 746 N N . GLY A 1 98 ? -6.041 -13.434 5.973 1.00 96.12 98 GLY A N 1
ATOM 747 C CA . GLY A 1 98 ? -4.787 -14.190 5.926 1.00 96.12 98 GLY A CA 1
ATOM 748 C C . GLY A 1 98 ? -3.986 -13.975 4.636 1.00 96.12 98 GLY A C 1
ATOM 749 O O . GLY A 1 98 ? -3.222 -14.850 4.224 1.00 96.12 98 GLY A O 1
ATOM 750 N N . HIS A 1 99 ? -4.162 -12.833 3.968 1.00 96.62 99 HIS A N 1
ATOM 751 C CA . HIS A 1 99 ? -3.435 -12.497 2.749 1.00 96.62 99 HIS A CA 1
ATOM 752 C C . HIS A 1 99 ? -2.031 -11.991 3.083 1.00 96.62 99 HIS A C 1
ATOM 754 O O . HIS A 1 99 ? -1.813 -10.816 3.373 1.00 96.62 99 HIS A O 1
ATOM 760 N N . TYR A 1 100 ? -1.055 -12.894 3.001 1.00 96.00 100 TYR A N 1
ATOM 761 C CA . TYR A 1 100 ? 0.355 -12.547 3.119 1.00 96.00 100 TYR A CA 1
ATOM 762 C C . TYR A 1 100 ? 0.879 -11.926 1.819 1.00 96.00 100 TYR A C 1
ATOM 764 O O . TYR A 1 100 ? 0.915 -12.585 0.781 1.00 96.00 100 TYR A O 1
ATOM 772 N N . VAL A 1 101 ? 1.327 -10.672 1.889 1.00 97.75 101 VAL A N 1
ATOM 773 C CA . VAL A 1 101 ? 1.995 -9.980 0.780 1.00 97.75 101 VAL A CA 1
ATOM 774 C C . VAL A 1 101 ? 3.497 -10.288 0.834 1.00 97.75 101 VAL A C 1
ATOM 776 O O . VAL A 1 101 ? 4.166 -9.848 1.772 1.00 97.75 101 VAL A O 1
ATOM 779 N N . PRO A 1 102 ? 4.074 -10.996 -0.154 1.00 97.12 102 PRO A N 1
ATOM 780 C CA . PRO A 1 102 ? 5.493 -11.337 -0.156 1.00 97.12 102 PRO A CA 1
ATOM 781 C C . PRO A 1 102 ? 6.341 -10.135 -0.606 1.00 97.12 102 PRO A C 1
ATOM 783 O O . PRO A 1 102 ? 6.913 -10.119 -1.691 1.00 97.12 102 PRO A O 1
ATOM 786 N N . VAL A 1 103 ? 6.436 -9.099 0.233 1.00 97.12 103 VAL A N 1
ATOM 787 C CA . VAL A 1 103 ? 7.107 -7.822 -0.090 1.00 97.12 103 VAL A CA 1
ATOM 788 C C . VAL A 1 103 ? 8.517 -8.027 -0.650 1.00 97.12 103 VAL A C 1
ATOM 790 O O . VAL A 1 103 ? 8.899 -7.394 -1.632 1.00 97.12 103 VAL A O 1
ATOM 793 N N . ALA A 1 104 ? 9.283 -8.951 -0.064 1.00 96.81 104 ALA A N 1
ATOM 794 C CA . ALA A 1 104 ? 10.655 -9.244 -0.472 1.00 96.81 104 ALA A CA 1
ATOM 795 C C . ALA A 1 104 ? 10.782 -9.799 -1.906 1.00 96.81 104 ALA A C 1
ATOM 797 O O . ALA A 1 104 ? 11.853 -9.676 -2.494 1.00 96.81 104 ALA A O 1
ATOM 798 N N . SER A 1 105 ? 9.720 -10.388 -2.471 1.00 96.81 105 SER A N 1
ATOM 799 C CA . SER A 1 105 ? 9.717 -10.902 -3.848 1.00 96.81 105 SER A CA 1
ATOM 800 C C . SER A 1 105 ? 9.205 -9.894 -4.876 1.00 96.81 105 SER A C 1
ATOM 802 O O . SER A 1 105 ? 9.244 -10.178 -6.072 1.00 96.81 105 SER A O 1
ATOM 804 N N . LEU A 1 106 ? 8.685 -8.744 -4.439 1.00 97.88 106 LEU A N 1
ATOM 805 C CA . LEU A 1 106 ? 8.270 -7.680 -5.347 1.00 97.88 106 LEU A CA 1
ATOM 806 C C . LEU A 1 106 ? 9.495 -7.034 -6.000 1.00 97.88 106 LEU A C 1
ATOM 808 O O . LEU A 1 106 ? 10.562 -6.932 -5.394 1.00 97.88 106 LEU A O 1
ATOM 812 N N . SER A 1 107 ? 9.329 -6.592 -7.246 1.00 97.50 107 SER A N 1
ATOM 813 C CA . SER A 1 107 ? 10.421 -5.997 -8.011 1.00 97.50 107 SER A CA 1
ATOM 814 C C . SER A 1 107 ? 10.919 -4.696 -7.378 1.00 97.50 107 SER A C 1
ATOM 816 O O . SER A 1 107 ? 10.131 -3.861 -6.933 1.00 97.50 107 SER A O 1
ATOM 818 N N . LEU A 1 108 ? 12.239 -4.516 -7.405 1.00 97.50 108 LEU A N 1
ATOM 819 C CA . LEU A 1 108 ? 12.925 -3.258 -7.105 1.00 97.50 1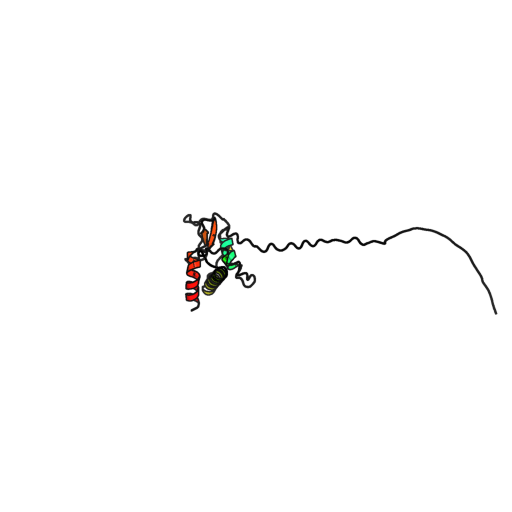08 LEU A CA 1
ATOM 820 C C . LEU A 1 108 ? 13.078 -2.360 -8.342 1.00 97.50 108 LEU A C 1
ATOM 822 O O . LEU A 1 108 ? 13.489 -1.210 -8.208 1.00 97.50 108 LEU A O 1
ATOM 826 N N . ASP A 1 109 ? 12.768 -2.874 -9.536 1.00 97.50 109 ASP A N 1
ATOM 827 C CA . ASP A 1 109 ? 12.875 -2.141 -10.797 1.00 97.50 109 ASP A CA 1
ATOM 828 C C . ASP A 1 109 ? 11.724 -1.123 -10.938 1.00 97.50 109 ASP A C 1
ATOM 830 O O . ASP A 1 109 ? 10.561 -1.530 -11.050 1.00 97.50 109 ASP A O 1
ATOM 834 N N . PRO A 1 110 ? 12.013 0.193 -10.993 1.00 96.56 110 PRO A N 1
ATOM 835 C CA . PRO A 1 110 ? 11.002 1.229 -11.223 1.00 96.56 110 PRO A CA 1
ATOM 836 C C . PRO A 1 110 ? 10.263 1.093 -12.558 1.00 96.56 110 PRO A C 1
ATOM 838 O O . PRO A 1 110 ? 9.147 1.595 -12.706 1.00 96.56 110 PRO A O 1
ATOM 841 N N . SER A 1 111 ? 10.888 0.435 -13.534 1.00 96.88 111 SER A N 1
ATOM 842 C CA . SER A 1 111 ? 10.362 0.191 -14.876 1.00 96.88 111 SER A CA 1
ATOM 843 C C . SER A 1 111 ? 9.764 -1.204 -15.059 1.00 96.88 111 SER A C 1
ATOM 845 O O . SER A 1 111 ? 9.434 -1.567 -16.187 1.00 96.88 111 SER A O 1
ATOM 847 N N . PHE A 1 112 ? 9.561 -1.954 -13.966 1.00 97.88 112 PHE A N 1
ATOM 848 C CA . PHE A 1 112 ? 9.009 -3.308 -13.995 1.00 97.88 112 PHE A CA 1
ATOM 849 C C . PHE A 1 112 ? 7.760 -3.416 -14.880 1.00 97.88 112 PHE A C 1
ATOM 851 O O . PHE A 1 112 ? 6.831 -2.607 -14.777 1.00 97.88 112 PHE A O 1
ATOM 858 N N . GLN A 1 113 ? 7.723 -4.459 -15.703 1.00 97.62 113 GLN A N 1
ATOM 859 C CA . GLN A 1 113 ? 6.565 -4.864 -16.489 1.00 97.62 113 GLN A CA 1
ATOM 860 C C . GLN A 1 113 ? 6.240 -6.321 -16.179 1.00 97.62 113 GLN A C 1
ATOM 862 O O . GLN A 1 113 ? 7.136 -7.145 -15.997 1.00 97.62 113 GLN A O 1
ATOM 867 N N . ASN A 1 114 ? 4.951 -6.637 -16.124 1.00 95.38 114 ASN A N 1
ATOM 868 C CA . ASN A 1 114 ? 4.493 -8.013 -16.032 1.00 95.38 114 ASN A CA 1
ATOM 869 C C . ASN A 1 114 ? 4.630 -8.736 -17.382 1.00 95.38 114 ASN A C 1
ATOM 871 O O . ASN A 1 114 ? 5.009 -8.152 -18.397 1.00 95.38 114 ASN A O 1
ATOM 875 N N . GLU A 1 115 ? 4.272 -10.017 -17.408 1.00 94.19 115 GLU A N 1
ATOM 876 C CA . GLU A 1 115 ? 4.348 -10.855 -18.612 1.00 94.19 115 GLU A CA 1
ATOM 877 C C . GLU A 1 115 ? 3.473 -10.349 -19.773 1.00 94.19 115 GLU A C 1
ATOM 879 O O . GLU A 1 115 ? 3.739 -10.669 -20.929 1.00 94.19 115 GLU A O 1
ATOM 884 N N . GLN A 1 116 ? 2.450 -9.535 -19.488 1.00 95.50 116 GLN A N 1
ATOM 885 C CA . GLN A 1 116 ? 1.600 -8.903 -20.502 1.00 95.50 116 GLN A CA 1
ATOM 886 C C . GLN A 1 116 ? 2.132 -7.534 -20.972 1.00 95.50 116 GLN A C 1
ATOM 888 O O . GLN A 1 116 ? 1.464 -6.857 -21.752 1.00 95.50 116 GLN A O 1
ATOM 893 N N . GLY A 1 117 ? 3.305 -7.102 -20.495 1.00 95.25 117 GLY A N 1
ATOM 894 C CA . GLY A 1 117 ? 3.895 -5.794 -20.799 1.00 95.25 117 GLY A CA 1
ATOM 895 C C . GLY A 1 117 ? 3.291 -4.625 -20.011 1.00 95.25 117 GLY A C 1
ATOM 896 O O . GLY A 1 117 ? 3.605 -3.468 -20.283 1.00 95.25 117 GLY A O 1
ATOM 897 N N . GLY A 1 118 ? 2.419 -4.897 -19.037 1.00 96.00 118 GLY A N 1
ATOM 898 C CA . GLY A 1 118 ? 1.781 -3.884 -18.198 1.00 96.00 118 GLY A CA 1
ATOM 899 C C . GLY A 1 118 ? 2.618 -3.515 -16.972 1.00 96.00 118 GLY A C 1
ATOM 900 O O . GLY A 1 118 ? 3.223 -4.376 -16.334 1.00 96.00 118 GLY A O 1
ATOM 901 N N . HIS A 1 119 ? 2.603 -2.239 -16.580 1.00 97.88 119 HIS A N 1
ATOM 902 C CA . HIS A 1 119 ? 3.221 -1.765 -15.335 1.00 97.88 119 HIS A CA 1
ATOM 903 C C . HIS A 1 119 ? 2.316 -2.031 -14.121 1.00 97.88 119 HIS A C 1
ATOM 905 O O . HIS A 1 119 ? 1.772 -1.111 -13.507 1.00 97.88 119 HIS A O 1
ATOM 911 N N . ARG A 1 120 ? 2.119 -3.314 -13.804 1.00 97.75 120 ARG A N 1
ATOM 912 C CA . ARG A 1 120 ? 1.207 -3.782 -12.758 1.00 97.75 120 ARG A CA 1
ATOM 913 C C . ARG A 1 120 ? 1.740 -5.045 -12.089 1.00 97.75 120 ARG A C 1
ATOM 915 O O . ARG A 1 120 ? 2.231 -5.942 -12.768 1.00 97.75 120 ARG A O 1
ATOM 922 N N . VAL A 1 121 ? 1.569 -5.148 -10.776 1.00 97.50 121 VAL A N 1
ATOM 923 C CA . VAL A 1 121 ? 1.848 -6.349 -9.984 1.00 97.50 121 VAL A CA 1
ATOM 924 C C . VAL A 1 121 ? 0.613 -6.726 -9.174 1.00 97.50 121 VAL A C 1
ATOM 926 O O . VAL A 1 121 ? -0.055 -5.862 -8.609 1.00 97.50 121 VAL A O 1
ATOM 929 N N . GLN A 1 122 ? 0.341 -8.026 -9.093 1.00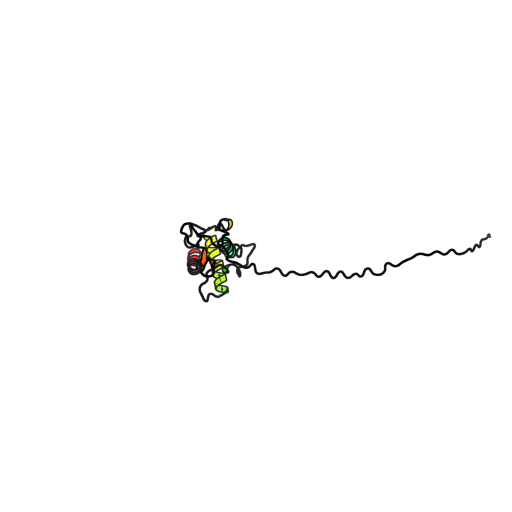 97.12 122 GLN A N 1
ATOM 930 C CA . GLN A 1 122 ? -0.653 -8.607 -8.198 1.00 97.12 122 GLN A CA 1
ATOM 931 C C . GLN A 1 122 ? 0.087 -9.443 -7.140 1.00 97.12 122 GLN A C 1
ATOM 933 O O . GLN A 1 122 ? 0.495 -10.567 -7.436 1.00 97.12 122 GLN A O 1
ATOM 938 N N . PRO A 1 123 ? 0.321 -8.914 -5.924 1.00 96.00 123 PRO A N 1
ATOM 939 C CA . PRO A 1 123 ? 1.155 -9.598 -4.935 1.00 96.00 123 PRO A CA 1
ATOM 940 C C . PRO A 1 123 ? 0.549 -10.898 -4.396 1.00 96.00 123 PRO A C 1
ATOM 942 O O . PRO A 1 123 ? 1.285 -11.784 -3.968 1.00 96.00 123 PRO A O 1
ATOM 945 N N . VAL A 1 124 ? -0.784 -11.010 -4.397 1.00 96.25 124 VAL A N 1
ATOM 946 C CA . VAL A 1 124 ? -1.517 -12.160 -3.854 1.00 96.25 124 VAL A CA 1
ATOM 947 C C . VAL A 1 124 ? -2.485 -12.685 -4.910 1.00 96.25 124 VAL A C 1
ATOM 949 O O . VAL A 1 124 ? -3.500 -12.061 -5.211 1.00 96.25 124 VAL A O 1
ATOM 952 N N . ALA A 1 125 ? -2.191 -13.862 -5.467 1.00 93.25 125 ALA A N 1
ATOM 953 C CA . ALA A 1 125 ? -2.984 -14.453 -6.549 1.00 93.25 125 ALA A CA 1
ATOM 954 C C . ALA A 1 125 ? -4.446 -14.731 -6.149 1.00 93.25 125 ALA A C 1
ATOM 956 O O . ALA A 1 125 ? -5.349 -14.590 -6.969 1.00 93.25 125 ALA A O 1
ATOM 957 N N . SER A 1 126 ? -4.689 -15.090 -4.883 1.00 93.69 126 SER A N 1
ATOM 958 C CA . SER A 1 126 ? -6.031 -15.354 -4.348 1.00 93.69 126 SER A CA 1
ATOM 959 C C . SER A 1 126 ? -6.854 -14.092 -4.070 1.00 93.69 126 SER A C 1
ATOM 961 O O . SER A 1 126 ? -8.009 -14.222 -3.682 1.00 93.69 126 SER A O 1
ATOM 963 N N . PHE A 1 127 ? -6.272 -12.897 -4.223 1.00 95.44 127 PHE A N 1
ATOM 964 C CA . PHE A 1 127 ? -6.962 -11.622 -4.032 1.00 95.44 127 PHE A CA 1
ATOM 965 C C . PHE A 1 127 ? -6.761 -10.729 -5.275 1.00 95.44 127 PHE A C 1
ATOM 967 O O . PHE A 1 127 ? -5.845 -9.908 -5.300 1.00 95.44 127 PHE A O 1
ATOM 974 N N . PRO A 1 128 ? -7.558 -10.929 -6.344 1.00 93.25 128 PRO A N 1
ATOM 975 C CA . PRO A 1 128 ? -7.409 -10.244 -7.636 1.00 93.25 128 PRO A CA 1
ATOM 976 C C . PRO A 1 128 ? -7.442 -8.721 -7.586 1.00 93.25 128 PRO A C 1
ATOM 978 O O . PRO A 1 128 ? -6.797 -8.065 -8.401 1.00 93.25 128 PRO A O 1
ATOM 981 N N . GLU A 1 129 ? -8.172 -8.158 -6.632 1.00 94.38 129 GLU A N 1
ATOM 982 C CA . GLU A 1 129 ? -8.299 -6.719 -6.430 1.00 94.38 129 GLU A CA 1
ATOM 983 C C . GLU A 1 129 ? -7.027 -6.116 -5.814 1.00 94.38 129 GLU A C 1
ATOM 985 O O . GLU A 1 129 ? -6.784 -4.917 -5.952 1.00 94.38 129 GLU A O 1
ATOM 990 N N . LEU A 1 130 ? -6.187 -6.932 -5.165 1.00 97.56 130 LEU A N 1
ATOM 991 C CA . LEU A 1 130 ? -4.948 -6.496 -4.534 1.00 97.56 130 LEU A CA 1
ATOM 992 C C . LEU A 1 130 ? -3.870 -6.223 -5.587 1.00 97.56 130 LEU A C 1
ATOM 994 O O . LEU A 1 130 ? -3.060 -7.086 -5.931 1.00 97.56 130 LEU A O 1
ATOM 998 N N . VAL A 1 131 ? -3.869 -4.996 -6.097 1.00 98.25 131 VAL A N 1
ATOM 999 C CA . VAL A 1 131 ? -3.040 -4.579 -7.227 1.00 98.25 131 VAL A CA 1
ATOM 1000 C C . VAL A 1 131 ? -2.208 -3.349 -6.878 1.00 98.25 131 VAL A C 1
ATOM 1002 O O . VAL A 1 131 ? -2.732 -2.375 -6.337 1.00 98.25 131 VAL A O 1
ATOM 1005 N N . ILE A 1 132 ? -0.928 -3.384 -7.260 1.00 98.56 132 ILE A N 1
ATOM 1006 C CA . ILE A 1 132 ? -0.021 -2.230 -7.294 1.00 98.56 132 ILE A CA 1
ATOM 1007 C C . ILE A 1 132 ? 0.280 -1.920 -8.759 1.00 98.56 132 ILE A C 1
ATOM 1009 O O . ILE A 1 132 ? 0.675 -2.808 -9.517 1.00 98.56 132 ILE A O 1
ATOM 1013 N N . GLU A 1 133 ? 0.116 -0.674 -9.177 1.00 98.31 133 GLU A N 1
ATOM 1014 C CA . GLU A 1 133 ? 0.322 -0.255 -10.561 1.00 98.31 133 GLU A CA 1
ATOM 1015 C C . GLU A 1 133 ? 1.050 1.077 -10.657 1.00 98.31 133 GLU A C 1
ATOM 1017 O O . GLU A 1 133 ? 1.056 1.881 -9.724 1.00 98.31 133 GLU A O 1
ATOM 1022 N N . ARG A 1 134 ? 1.708 1.294 -11.794 1.00 98.00 134 ARG A N 1
ATOM 1023 C CA . ARG A 1 134 ? 2.427 2.536 -12.047 1.00 98.00 134 ARG A CA 1
ATOM 1024 C C . ARG A 1 134 ? 1.460 3.602 -12.553 1.00 98.00 134 ARG A C 1
ATOM 1026 O O . ARG A 1 134 ? 0.908 3.473 -13.644 1.00 98.00 134 ARG A O 1
ATOM 1033 N N . ALA A 1 135 ? 1.290 4.654 -11.768 1.00 95.75 135 ALA A N 1
ATOM 1034 C CA . ALA A 1 135 ? 0.507 5.826 -12.116 1.00 95.75 135 ALA A CA 1
ATOM 1035 C C . ALA A 1 135 ? 1.198 6.677 -13.196 1.00 95.75 135 ALA A C 1
ATOM 1037 O O . ALA A 1 135 ? 2.392 6.534 -13.479 1.00 95.75 135 ALA A O 1
ATOM 1038 N N . GLU A 1 136 ? 0.449 7.615 -13.778 1.00 92.50 136 GLU A N 1
ATOM 1039 C CA . GLU A 1 136 ? 0.928 8.506 -14.848 1.00 92.50 136 GLU A CA 1
ATOM 1040 C C . GLU A 1 136 ? 2.123 9.371 -14.424 1.00 92.50 136 GLU A C 1
ATOM 1042 O O . GLU A 1 136 ? 2.997 9.677 -15.232 1.00 92.50 136 GLU A O 1
ATOM 1047 N N . ASN A 1 137 ? 2.202 9.723 -13.138 1.00 91.81 137 ASN A N 1
ATOM 1048 C CA . ASN A 1 137 ? 3.321 10.470 -12.562 1.00 91.81 137 ASN A CA 1
ATOM 1049 C C . ASN A 1 137 ? 4.578 9.603 -12.321 1.00 91.81 137 ASN A C 1
ATOM 1051 O O . ASN A 1 137 ? 5.578 10.093 -11.798 1.00 91.81 137 ASN A O 1
ATOM 1055 N N . GLY A 1 138 ? 4.533 8.320 -12.693 1.00 94.44 138 GLY A N 1
ATOM 1056 C CA . GLY A 1 138 ? 5.634 7.371 -12.588 1.00 94.44 138 GLY A CA 1
ATOM 1057 C C . GLY A 1 138 ? 5.754 6.653 -11.244 1.00 94.44 138 GLY A C 1
ATOM 1058 O O . GLY A 1 138 ? 6.626 5.787 -11.140 1.00 94.44 138 GLY A O 1
ATOM 1059 N N . GLN A 1 139 ? 4.908 6.971 -10.258 1.00 96.94 139 GLN A N 1
ATOM 1060 C CA . GLN A 1 139 ? 4.884 6.310 -8.951 1.00 96.94 139 GLN A CA 1
ATOM 1061 C C . GLN A 1 139 ? 4.144 4.973 -9.009 1.00 96.94 139 GLN A C 1
ATOM 1063 O O . GLN A 1 139 ? 3.168 4.822 -9.734 1.00 96.94 139 GLN A O 1
ATOM 1068 N N . TRP A 1 140 ? 4.582 4.014 -8.205 1.00 98.38 140 TRP A N 1
ATOM 1069 C CA . TRP A 1 140 ? 3.901 2.748 -7.970 1.00 98.38 140 TRP A CA 1
ATOM 1070 C C . TRP A 1 140 ? 2.936 2.891 -6.802 1.00 98.38 140 TRP A C 1
ATOM 1072 O O . TRP A 1 140 ? 3.359 3.087 -5.661 1.00 98.38 140 TRP A O 1
ATOM 1082 N N . LEU A 1 141 ? 1.644 2.781 -7.079 1.00 98.50 141 LEU A N 1
ATOM 1083 C CA . LEU A 1 141 ? 0.579 2.992 -6.108 1.00 98.50 141 LEU A CA 1
ATOM 1084 C C . LEU A 1 141 ? -0.297 1.746 -5.999 1.00 98.50 141 LEU A C 1
ATOM 1086 O O . LEU A 1 141 ? -0.522 1.040 -6.983 1.00 98.50 141 LEU A O 1
ATOM 1090 N N . TRP A 1 142 ? -0.832 1.495 -4.810 1.00 98.44 142 TRP A N 1
ATOM 1091 C CA . TRP A 1 142 ? -1.976 0.604 -4.655 1.00 98.44 142 TRP A CA 1
ATOM 1092 C C . TRP A 1 142 ? -3.145 1.161 -5.472 1.00 98.44 142 TRP A C 1
ATOM 1094 O O . TRP A 1 142 ? -3.498 2.333 -5.320 1.00 98.44 142 TRP A O 1
ATOM 1104 N N . SER A 1 143 ? -3.704 0.330 -6.356 1.00 98.12 143 SER A N 1
ATOM 1105 C CA . SER A 1 143 ? -4.635 0.766 -7.405 1.00 98.12 143 SER A CA 1
ATOM 1106 C C . SER A 1 143 ? -5.840 1.530 -6.854 1.00 98.12 143 SER A C 1
ATOM 1108 O O . SER A 1 143 ? -6.383 1.190 -5.798 1.00 98.12 143 SER A O 1
ATOM 1110 N N . ARG A 1 144 ? -6.328 2.516 -7.613 1.00 97.44 144 ARG A N 1
ATOM 1111 C CA . ARG A 1 144 ? -7.509 3.300 -7.223 1.00 97.44 144 ARG A CA 1
ATOM 1112 C C . ARG A 1 144 ? -8.739 2.432 -6.978 1.00 97.44 144 ARG A C 1
ATOM 1114 O O . ARG A 1 144 ? -9.494 2.707 -6.051 1.00 97.44 144 ARG A O 1
ATOM 1121 N N . SER A 1 145 ? -8.924 1.376 -7.771 1.00 97.19 145 SER A N 1
ATOM 1122 C CA . SER A 1 145 ? -10.027 0.426 -7.589 1.00 97.19 145 SER A CA 1
ATOM 1123 C C . SER A 1 145 ? -9.974 -0.273 -6.232 1.00 97.19 145 SER A C 1
ATOM 1125 O O . SER A 1 145 ? -10.999 -0.375 -5.567 1.00 97.19 145 SER A O 1
ATOM 1127 N N . LEU A 1 146 ? -8.788 -0.706 -5.791 1.00 98.25 146 LEU A N 1
ATOM 1128 C CA . LEU A 1 146 ? -8.611 -1.319 -4.473 1.00 98.25 146 LEU A CA 1
ATOM 1129 C C . LEU A 1 146 ? -8.904 -0.314 -3.357 1.00 98.25 146 LEU A C 1
ATOM 1131 O O . LEU A 1 146 ? -9.642 -0.618 -2.423 1.00 98.25 146 LEU A O 1
ATOM 1135 N N . VAL A 1 147 ? -8.328 0.885 -3.464 1.00 98.31 147 VAL A N 1
ATOM 1136 C CA . VAL A 1 147 ? -8.479 1.957 -2.471 1.00 98.31 147 VAL A CA 1
ATOM 1137 C C . VAL A 1 147 ? -9.951 2.338 -2.302 1.00 98.31 147 VAL A C 1
ATOM 1139 O O . VAL A 1 147 ? -10.427 2.440 -1.176 1.00 98.31 147 VAL A O 1
ATOM 1142 N N . GLN A 1 148 ? -10.689 2.488 -3.405 1.00 97.69 148 GLN A N 1
ATOM 1143 C CA . GLN A 1 148 ? -12.118 2.811 -3.379 1.00 97.69 148 GLN A CA 1
ATOM 1144 C C . GLN A 1 148 ? -12.988 1.668 -2.850 1.00 97.69 148 GLN A C 1
ATOM 1146 O O . GLN A 1 148 ? -13.967 1.939 -2.167 1.00 97.69 148 GLN A O 1
ATOM 1151 N N . ALA A 1 149 ? -12.635 0.413 -3.138 1.00 97.56 149 ALA A N 1
ATOM 1152 C CA . ALA A 1 149 ? -13.374 -0.755 -2.657 1.00 97.56 149 ALA A CA 1
ATOM 1153 C C . ALA A 1 149 ? -13.065 -1.108 -1.192 1.00 97.56 149 ALA A C 1
ATOM 1155 O O . ALA A 1 149 ? -13.799 -1.873 -0.574 1.00 97.56 149 ALA A O 1
ATOM 1156 N N . THR A 1 150 ? -11.970 -0.584 -0.629 1.00 98.12 150 THR A N 1
ATOM 1157 C CA . THR A 1 150 ? -11.493 -0.949 0.713 1.00 98.12 150 THR A CA 1
ATOM 1158 C C . THR A 1 150 ? -12.546 -0.758 1.812 1.00 98.12 150 THR A C 1
ATOM 1160 O O . THR A 1 150 ? -12.681 -1.684 2.611 1.00 98.12 150 THR A O 1
ATOM 1163 N N . PRO A 1 151 ? -13.296 0.363 1.890 1.00 97.44 151 PRO A N 1
ATOM 1164 C CA . PRO A 1 151 ? -14.317 0.534 2.922 1.00 97.44 151 PRO A CA 1
ATOM 1165 C C . PRO A 1 151 ? -15.396 -0.552 2.869 1.00 97.44 151 PRO A C 1
ATOM 1167 O O . PRO A 1 151 ? -15.668 -1.174 3.888 1.00 97.44 151 PRO A O 1
ATOM 1170 N N . ASP A 1 152 ? -15.935 -0.844 1.684 1.00 97.38 152 ASP A N 1
ATOM 1171 C CA . ASP A 1 152 ? -16.978 -1.863 1.513 1.00 97.38 152 ASP A CA 1
ATOM 1172 C C . ASP A 1 152 ? -16.439 -3.267 1.831 1.00 97.38 152 ASP A C 1
ATOM 1174 O O . ASP A 1 152 ? -17.042 -4.018 2.592 1.00 97.38 152 ASP A O 1
ATOM 1178 N N . LEU A 1 153 ? -15.242 -3.599 1.331 1.00 96.44 153 LEU A N 1
ATOM 1179 C CA . LEU A 1 153 ? -14.587 -4.882 1.612 1.00 96.44 153 LEU A CA 1
ATOM 1180 C C . LEU A 1 153 ? -14.282 -5.079 3.101 1.00 96.44 153 LEU A C 1
ATOM 1182 O O . LEU A 1 153 ? -14.263 -6.216 3.579 1.00 96.44 153 LEU A O 1
ATOM 1186 N N . TYR A 1 154 ? -13.981 -3.987 3.806 1.00 97.56 154 TYR A N 1
ATOM 1187 C CA . TYR A 1 154 ? -13.772 -3.985 5.245 1.00 97.56 154 TYR A CA 1
ATOM 1188 C C . TYR A 1 154 ? -15.090 -4.229 5.983 1.00 97.56 154 TYR A C 1
ATOM 1190 O O . TYR A 1 154 ? -15.146 -5.133 6.811 1.00 97.56 154 TYR A O 1
ATOM 1198 N N . GLU A 1 155 ? -16.156 -3.495 5.658 1.00 97.19 155 GLU A N 1
ATOM 1199 C CA . GLU A 1 155 ? -17.474 -3.718 6.267 1.00 97.19 155 GLU A CA 1
ATOM 1200 C C . GLU A 1 155 ? -17.953 -5.162 6.046 1.00 97.19 155 GLU A C 1
ATOM 1202 O O . GLU A 1 155 ? -18.352 -5.826 7.000 1.00 97.19 155 GLU A O 1
ATOM 1207 N N . ASP A 1 156 ? -17.792 -5.711 4.839 1.00 95.12 156 ASP A N 1
ATOM 1208 C CA . ASP A 1 156 ? -18.132 -7.107 4.527 1.00 95.12 156 ASP A CA 1
ATOM 1209 C C . ASP A 1 156 ? -17.358 -8.134 5.376 1.00 95.12 156 ASP A C 1
ATOM 1211 O O . ASP A 1 156 ? -17.834 -9.244 5.609 1.00 95.12 156 ASP A O 1
ATOM 1215 N N . ALA A 1 157 ? -16.136 -7.807 5.808 1.00 94.19 157 ALA A N 1
ATOM 1216 C CA . ALA A 1 157 ? -15.283 -8.720 6.569 1.00 94.19 157 ALA A CA 1
ATOM 1217 C C . ALA A 1 157 ? -15.527 -8.673 8.088 1.00 94.19 157 ALA A C 1
ATOM 1219 O O . ALA A 1 157 ? -15.120 -9.605 8.788 1.00 94.19 157 ALA A O 1
ATOM 1220 N N . PHE A 1 158 ? -16.141 -7.604 8.602 1.00 95.62 158 PHE A N 1
ATOM 1221 C CA . PHE A 1 158 ? -16.242 -7.333 10.041 1.00 95.62 158 PHE A CA 1
ATOM 1222 C C . PHE A 1 158 ? -17.665 -6.997 10.533 1.00 95.62 158 PHE A C 1
ATOM 1224 O O . PHE A 1 158 ? -17.808 -6.613 11.698 1.00 95.62 158 PHE A O 1
ATOM 1231 N N . SER A 1 159 ? -18.692 -7.145 9.686 1.00 84.88 159 SER A N 1
ATOM 1232 C CA . SER A 1 159 ? -20.115 -6.965 10.037 1.00 84.88 159 SER A CA 1
ATOM 1233 C C . SER A 1 159 ? -20.850 -8.255 10.404 1.00 84.88 159 SER A C 1
ATOM 1235 O O . SER A 1 159 ? -20.424 -9.356 9.986 1.00 84.88 159 SER A O 1
#

Sequence (159 aa):
MLSLSSFRFSRITAARAPLYILWVAWTAFIVSASAPASAADSSCTNPQESARSLLDNLMSDSWQPERAWQCLDLPPGTNTAEAINIAKQLKLLLDARGHYVPVASLSLDPSFQNEQGGHRVQPVASFPELVIERAENGQWLWSRSLVQATPDLYEDAFS

Secondary structure (DSSP, 8-state):
---------------------------------------------SHHHHHHHHHTTEETTEE-HHHHTTTB-PPTT--HHHHHHHHHHHHHHHHHTT----GGGS---TT---TTS-SEE-S-TT-TT--EEE-TTS-EEE-HHHHHHHHHHHHHHH-